Protein AF-G9KP99-F1 (afdb_monomer_lite)

Sequence (103 aa):
ALHEFPNDIFTNEDRRQGAVVLHVLCAMYMFYALAIVCDDFFVPSLEKICERLHLSEDVAGATFMAAGSSAPELFTSVIGVFITKGDVGVGTIVGSAVFNILC

Secondary structure (DSSP, 8-state):
-TTSSPPPSS-HHHIIIIIHHHHHHHHHHHHHHHHHHIIIIIHHHHHHHHHHHT--HHHHHHHHHHHHHHHHHHHHHHHHHHT--SHHHHHHHHHHHHHHHH-

Foldseek 3Di:
DVPQDDPDPDDPVVVVVCVVVVVVVVVVVVVVVVVCCCVVPVVVVQVVVCVVVVHDPVVSCVVVVVVVVCVVLVVLLVCLVPRRPDPVSVVSNVVVVVVVVVD

Structure (mmCIF, N/CA/C/O backbone):
data_AF-G9KP99-F1
#
_entry.id   AF-G9KP99-F1
#
loop_
_atom_site.group_PDB
_atom_site.id
_atom_site.type_symbol
_atom_site.label_atom_id
_atom_site.label_alt_id
_atom_site.label_comp_id
_atom_site.label_asym_id
_atom_site.label_entity_id
_atom_site.label_seq_id
_atom_site.pdbx_PDB_ins_code
_atom_site.Cartn_x
_atom_site.Cartn_y
_atom_site.Cartn_z
_atom_site.occupancy
_atom_site.B_iso_or_equiv
_atom_site.auth_seq_id
_atom_site.auth_comp_id
_atom_site.auth_asym_id
_atom_site.auth_atom_id
_atom_site.pdbx_PDB_model_num
ATOM 1 N N . ALA A 1 1 ? 26.549 2.347 -7.648 1.00 44.62 1 ALA A N 1
ATOM 2 C CA . ALA A 1 1 ? 25.130 2.593 -7.969 1.00 44.62 1 ALA A CA 1
ATOM 3 C C . ALA A 1 1 ? 24.453 1.384 -8.630 1.00 44.62 1 ALA A C 1
ATOM 5 O O . ALA A 1 1 ? 23.481 0.905 -8.078 1.00 44.62 1 ALA A O 1
ATOM 6 N N . LEU A 1 2 ? 24.949 0.840 -9.755 1.00 43.94 2 LEU A N 1
ATOM 7 C CA . LEU A 1 2 ? 24.324 -0.313 -10.451 1.00 43.94 2 LEU A CA 1
ATOM 8 C C . LEU A 1 2 ? 24.714 -1.715 -9.925 1.00 43.94 2 LEU A C 1
ATOM 10 O O . LEU A 1 2 ? 24.283 -2.711 -10.488 1.00 43.94 2 LEU A O 1
ATOM 14 N N . HIS A 1 3 ? 25.529 -1.811 -8.871 1.00 45.66 3 HIS A N 1
ATOM 15 C CA . HIS A 1 3 ? 26.075 -3.085 -8.364 1.00 45.66 3 HIS A CA 1
ATOM 16 C C . HIS A 1 3 ? 25.506 -3.485 -6.984 1.00 45.66 3 HIS A C 1
ATOM 18 O O . HIS A 1 3 ? 26.055 -4.351 -6.309 1.00 45.66 3 HIS A O 1
ATOM 24 N N . GLU A 1 4 ? 24.436 -2.816 -6.542 1.00 51.78 4 GLU A N 1
ATOM 25 C CA . GLU A 1 4 ? 23.788 -3.027 -5.232 1.00 51.78 4 GLU A CA 1
ATOM 26 C C . GLU A 1 4 ? 22.400 -3.654 -5.315 1.00 51.78 4 GLU A C 1
ATOM 28 O O . GLU A 1 4 ? 21.828 -4.014 -4.288 1.00 51.78 4 GLU A O 1
ATOM 33 N N . PHE A 1 5 ? 21.876 -3.826 -6.525 1.00 50.91 5 PHE A N 1
ATOM 34 C CA . PHE A 1 5 ? 20.674 -4.610 -6.748 1.00 50.91 5 PHE A CA 1
ATOM 35 C C . PHE A 1 5 ? 21.077 -6.057 -7.066 1.00 50.91 5 PHE A C 1
ATOM 37 O O . PHE A 1 5 ? 22.104 -6.269 -7.720 1.00 50.91 5 PHE A O 1
ATOM 44 N N . PRO A 1 6 ? 20.325 -7.065 -6.588 1.00 49.94 6 PRO A N 1
ATOM 45 C CA . PRO A 1 6 ? 20.546 -8.450 -6.997 1.00 49.94 6 PRO A CA 1
ATOM 46 C C . PRO A 1 6 ? 20.524 -8.538 -8.528 1.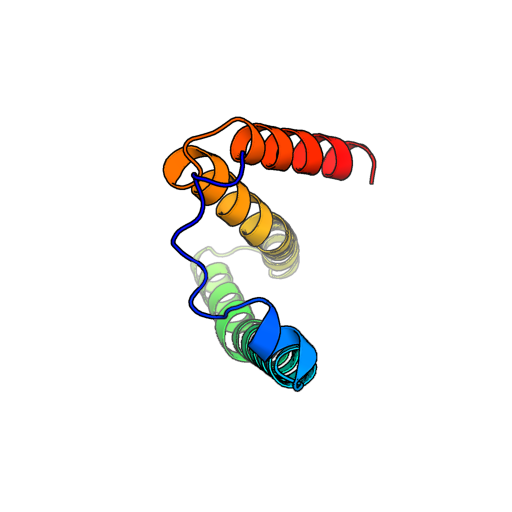00 49.94 6 PRO A C 1
ATOM 48 O O . PRO A 1 6 ? 19.774 -7.800 -9.165 1.00 49.94 6 PRO A O 1
ATOM 51 N N . ASN A 1 7 ? 21.362 -9.405 -9.110 1.00 51.62 7 ASN A N 1
ATOM 52 C CA . ASN A 1 7 ? 21.455 -9.569 -10.563 1.00 51.62 7 ASN A CA 1
ATOM 53 C C . ASN A 1 7 ? 20.052 -9.698 -11.172 1.00 51.62 7 ASN A C 1
ATOM 55 O O . ASN A 1 7 ? 19.301 -10.605 -10.807 1.00 51.62 7 ASN A O 1
ATOM 59 N N . ASP A 1 8 ? 19.718 -8.772 -12.071 1.00 55.59 8 ASP A N 1
ATOM 60 C CA . ASP A 1 8 ? 18.456 -8.772 -12.802 1.00 55.59 8 ASP A CA 1
ATOM 61 C C . ASP A 1 8 ? 18.322 -10.122 -13.522 1.00 55.59 8 ASP A C 1
ATOM 63 O O . ASP A 1 8 ? 19.203 -10.521 -14.286 1.00 55.59 8 ASP A O 1
ATOM 67 N N . ILE A 1 9 ? 17.235 -10.852 -13.259 1.00 57.62 9 ILE A N 1
ATOM 68 C CA . ILE A 1 9 ? 17.002 -12.176 -13.865 1.00 57.62 9 ILE A CA 1
ATOM 69 C C . ILE A 1 9 ? 16.763 -12.044 -15.386 1.00 57.62 9 ILE A C 1
ATOM 71 O O . ILE A 1 9 ? 16.898 -13.019 -16.121 1.00 57.62 9 ILE A O 1
ATOM 75 N N . PHE A 1 10 ? 16.466 -10.834 -15.876 1.00 54.91 10 PHE A N 1
ATOM 76 C CA . PHE A 1 10 ? 16.166 -10.546 -17.277 1.00 54.91 10 PHE A CA 1
ATOM 77 C C . PHE A 1 10 ? 17.235 -9.671 -17.943 1.00 54.91 10 PHE A C 1
ATOM 79 O O . PHE A 1 10 ? 17.538 -8.566 -17.492 1.00 54.91 10 PHE A O 1
ATOM 86 N N . THR A 1 11 ? 17.760 -10.138 -19.077 1.00 64.56 11 THR A N 1
ATOM 87 C CA . THR A 1 11 ? 18.754 -9.408 -19.880 1.00 64.56 11 THR A CA 1
ATOM 88 C C . THR A 1 11 ? 18.069 -8.305 -20.708 1.00 64.56 11 THR A C 1
ATOM 90 O O . THR A 1 11 ? 16.890 -8.401 -21.049 1.00 64.56 11 THR A O 1
ATOM 93 N N . ASN A 1 12 ? 18.789 -7.235 -21.078 1.00 62.22 12 ASN A N 1
ATOM 94 C CA . ASN A 1 12 ? 18.253 -6.140 -21.912 1.00 62.22 12 ASN A CA 1
ATOM 95 C C . ASN A 1 12 ? 17.675 -6.610 -23.270 1.00 62.22 12 ASN A C 1
ATOM 97 O O . ASN A 1 12 ? 16.814 -5.933 -23.838 1.00 62.22 12 ASN A O 1
ATOM 101 N N . GLU A 1 13 ? 18.103 -7.770 -23.780 1.00 61.28 13 GLU A N 1
ATOM 102 C CA . GLU A 1 13 ? 17.529 -8.404 -24.975 1.00 61.28 13 GLU A CA 1
ATOM 103 C C . GLU A 1 13 ? 16.101 -8.936 -24.755 1.00 61.28 13 GLU A C 1
ATOM 105 O O . GLU A 1 13 ? 15.251 -8.728 -25.623 1.00 61.28 13 GLU A O 1
ATOM 110 N N . ASP A 1 14 ? 15.780 -9.487 -23.578 1.00 59.38 14 ASP A N 1
ATOM 111 C CA . ASP A 1 14 ? 14.438 -10.007 -23.257 1.00 59.38 14 ASP A CA 1
ATOM 112 C C . ASP A 1 14 ? 13.409 -8.877 -23.093 1.00 59.38 14 ASP A C 1
ATOM 114 O O . ASP A 1 14 ? 12.254 -8.982 -23.519 1.00 59.38 14 ASP A O 1
ATOM 118 N N . ARG A 1 15 ? 13.840 -7.730 -22.544 1.00 59.72 15 ARG A N 1
ATOM 119 C CA . ARG A 1 15 ? 13.012 -6.510 -22.448 1.00 59.72 15 ARG A CA 1
ATOM 120 C C . ARG A 1 15 ? 12.628 -5.978 -23.835 1.00 59.72 15 ARG A C 1
ATOM 122 O O . ARG A 1 15 ? 11.505 -5.506 -24.001 1.00 59.72 15 ARG A O 1
ATOM 129 N N . ARG A 1 16 ? 13.504 -6.111 -24.844 1.00 60.66 16 ARG A N 1
ATOM 130 C CA . ARG A 1 16 ? 13.226 -5.730 -26.247 1.00 60.66 16 ARG A CA 1
ATOM 131 C C . ARG A 1 16 ? 12.299 -6.703 -26.985 1.00 60.66 16 ARG A C 1
ATOM 133 O O . ARG A 1 16 ? 11.664 -6.277 -27.944 1.00 60.66 16 ARG A O 1
ATOM 140 N N . GLN A 1 17 ? 12.189 -7.959 -26.549 1.00 64.88 17 GLN A N 1
ATOM 141 C CA . GLN A 1 17 ? 11.335 -8.982 -27.176 1.00 64.88 17 GLN A CA 1
ATOM 142 C C . GLN A 1 17 ? 9.909 -9.070 -26.597 1.00 64.88 17 GLN A C 1
ATOM 144 O O . GLN A 1 17 ? 9.130 -9.921 -27.016 1.00 64.88 17 GLN A O 1
ATOM 149 N N . GLY A 1 18 ? 9.532 -8.177 -25.674 1.00 66.00 18 GLY A N 1
ATOM 150 C CA . GLY A 1 18 ? 8.163 -8.095 -25.144 1.00 66.00 18 GLY A CA 1
ATOM 151 C C . GLY A 1 18 ? 8.022 -8.393 -23.651 1.00 66.00 18 GLY A C 1
ATOM 152 O O . GLY A 1 18 ? 6.916 -8.275 -23.123 1.00 66.00 18 GLY A O 1
ATOM 153 N N . ALA A 1 19 ? 9.114 -8.678 -22.927 1.00 70.44 19 ALA A N 1
ATOM 154 C CA . ALA A 1 19 ? 9.064 -8.884 -21.473 1.00 70.44 19 ALA A CA 1
ATOM 155 C C . ALA A 1 19 ? 8.560 -7.649 -20.695 1.00 70.44 19 ALA A C 1
ATOM 157 O O . ALA A 1 19 ? 8.065 -7.786 -19.577 1.00 70.44 19 ALA A O 1
ATOM 158 N N . VAL A 1 20 ? 8.604 -6.453 -21.302 1.00 77.19 20 VAL A N 1
ATOM 159 C CA . VAL A 1 20 ? 7.983 -5.237 -20.747 1.00 77.19 20 VAL A CA 1
ATOM 160 C C . VAL A 1 20 ? 6.470 -5.409 -20.584 1.00 77.19 20 VAL A C 1
ATOM 162 O O . VAL A 1 20 ? 5.930 -5.034 -19.548 1.00 77.19 20 VAL A O 1
ATOM 165 N N . VAL A 1 21 ? 5.785 -6.025 -21.553 1.00 80.81 21 VAL A N 1
ATOM 166 C CA . VAL A 1 21 ? 4.333 -6.268 -21.470 1.00 80.81 21 VAL A CA 1
ATOM 167 C C . VAL A 1 21 ? 4.023 -7.251 -20.342 1.00 80.81 21 VAL A C 1
ATOM 169 O O . VAL A 1 21 ? 3.109 -7.013 -19.558 1.00 80.81 21 VAL A O 1
ATOM 172 N N . LEU A 1 22 ? 4.826 -8.309 -20.202 1.00 81.38 22 LEU A N 1
ATOM 173 C CA . LEU A 1 22 ? 4.698 -9.262 -19.099 1.00 81.38 22 LEU A CA 1
ATOM 174 C C . LEU A 1 22 ? 4.894 -8.583 -17.734 1.00 81.38 22 LEU A C 1
ATO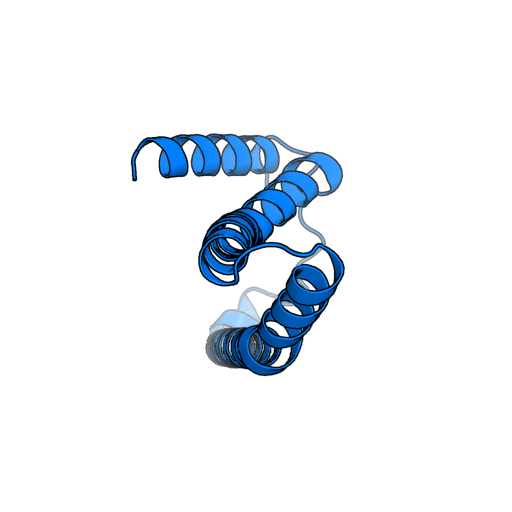M 176 O O . LEU A 1 22 ? 4.118 -8.830 -16.819 1.00 81.38 22 LEU A O 1
ATOM 180 N N . HIS A 1 23 ? 5.884 -7.695 -17.601 1.00 79.25 23 HIS A N 1
ATOM 181 C CA . HIS A 1 23 ? 6.099 -6.934 -16.366 1.00 79.25 23 HIS A CA 1
ATOM 182 C C . HIS A 1 23 ? 4.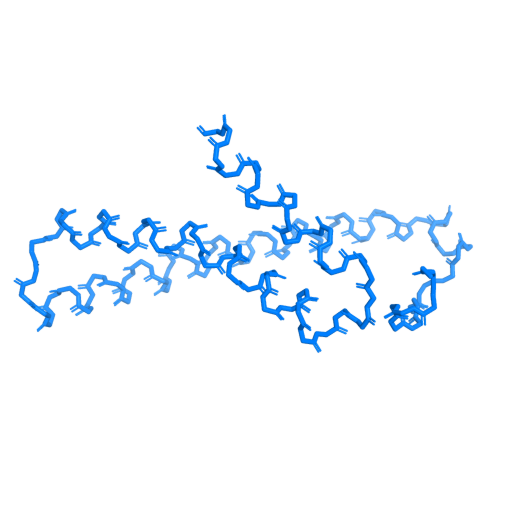914 -6.027 -16.028 1.00 79.25 23 HIS A C 1
ATOM 184 O O . HIS A 1 23 ? 4.494 -5.991 -14.875 1.00 79.25 23 HIS A O 1
ATOM 190 N N . VAL A 1 24 ? 4.348 -5.333 -17.020 1.00 85.12 24 VAL A N 1
ATOM 191 C CA . VAL A 1 24 ? 3.161 -4.489 -16.819 1.00 85.12 24 VAL A CA 1
ATOM 192 C C . VAL A 1 24 ? 1.965 -5.333 -16.376 1.00 85.12 24 VAL A C 1
ATOM 194 O O . VAL A 1 24 ? 1.281 -4.964 -15.426 1.00 85.12 24 VAL A O 1
ATOM 197 N N . LEU A 1 25 ? 1.736 -6.491 -17.002 1.00 88.12 25 LEU A N 1
ATOM 198 C CA . LEU A 1 25 ? 0.654 -7.400 -16.613 1.00 88.12 25 LEU A CA 1
ATOM 199 C C . LEU A 1 25 ? 0.850 -7.967 -15.202 1.00 88.12 25 LEU A C 1
ATOM 201 O O . LEU A 1 25 ? -0.093 -7.958 -14.414 1.00 88.12 25 LEU A O 1
ATOM 205 N N . CYS A 1 26 ? 2.065 -8.398 -14.854 1.00 86.56 26 CYS A N 1
ATOM 206 C CA . CYS A 1 26 ? 2.391 -8.846 -13.501 1.00 86.56 26 CYS A CA 1
ATOM 207 C C . CYS A 1 26 ? 2.186 -7.729 -12.471 1.00 86.56 26 CYS A C 1
ATOM 209 O O . CYS A 1 26 ? 1.604 -7.975 -11.419 1.00 86.56 26 CYS A O 1
ATOM 211 N N . ALA A 1 27 ? 2.614 -6.500 -12.771 1.00 84.06 27 ALA A N 1
ATOM 212 C CA . ALA A 1 27 ? 2.419 -5.356 -11.885 1.00 84.06 27 ALA A CA 1
ATOM 213 C C . ALA A 1 27 ? 0.929 -5.044 -11.675 1.00 84.06 27 ALA A C 1
ATOM 215 O O . ALA A 1 27 ? 0.500 -4.868 -10.536 1.00 84.06 27 ALA A O 1
ATOM 216 N N . MET A 1 28 ? 0.122 -5.048 -12.743 1.00 88.75 28 MET A N 1
ATOM 217 C CA . MET A 1 28 ? -1.328 -4.859 -12.632 1.00 88.75 28 MET A CA 1
ATOM 218 C C . MET A 1 28 ? -1.997 -5.979 -11.829 1.00 88.75 28 MET A C 1
ATOM 220 O O . MET A 1 28 ? -2.847 -5.696 -10.989 1.00 88.75 28 MET A O 1
ATOM 224 N N . TYR A 1 29 ? -1.594 -7.236 -12.039 1.00 90.25 29 TYR A N 1
ATOM 225 C CA . TYR A 1 29 ? -2.102 -8.371 -11.266 1.00 90.25 29 TYR A CA 1
ATOM 226 C C . TYR A 1 29 ? -1.764 -8.243 -9.776 1.00 90.25 29 TYR A C 1
ATOM 228 O O . TYR A 1 29 ? -2.637 -8.418 -8.931 1.00 90.25 29 TYR A O 1
ATOM 236 N N . MET A 1 30 ? -0.518 -7.889 -9.448 1.00 87.62 30 MET A N 1
ATOM 237 C CA . MET A 1 30 ? -0.086 -7.684 -8.063 1.00 87.62 30 MET A CA 1
ATOM 238 C C . MET A 1 30 ? -0.841 -6.533 -7.393 1.00 87.62 30 MET A C 1
ATOM 240 O O . MET A 1 30 ? -1.246 -6.663 -6.241 1.00 87.62 30 MET A O 1
ATOM 244 N N . PHE A 1 31 ? -1.070 -5.430 -8.112 1.00 86.62 31 PHE A N 1
ATOM 245 C CA . PHE A 1 31 ? -1.855 -4.304 -7.608 1.00 86.62 31 PHE A CA 1
ATOM 246 C C . PHE A 1 31 ? -3.308 -4.706 -7.332 1.00 86.62 31 PHE A C 1
ATOM 248 O O . PHE A 1 31 ? -3.845 -4.413 -6.268 1.00 86.62 31 PHE A O 1
ATOM 255 N N . TYR A 1 32 ? -3.922 -5.438 -8.263 1.00 88.38 32 TYR A N 1
ATOM 256 C CA . TYR A 1 32 ? -5.280 -5.948 -8.102 1.00 88.38 32 TYR A CA 1
ATOM 257 C C . TYR A 1 32 ? -5.399 -6.927 -6.924 1.00 88.38 32 TYR A C 1
ATOM 259 O O . TYR A 1 32 ? -6.325 -6.823 -6.124 1.00 88.38 32 TYR A O 1
ATOM 267 N N . ALA A 1 33 ? -4.434 -7.836 -6.768 1.00 88.50 33 ALA A N 1
ATOM 268 C CA . ALA A 1 33 ? -4.395 -8.764 -5.643 1.00 88.50 33 ALA A CA 1
ATOM 269 C C . ALA A 1 33 ? -4.257 -8.035 -4.297 1.00 88.50 33 ALA A C 1
ATOM 271 O O . ALA A 1 33 ? -4.951 -8.377 -3.344 1.00 88.50 33 ALA A O 1
ATOM 272 N N . LEU A 1 34 ? -3.399 -7.011 -4.220 1.00 84.88 34 LEU A N 1
ATOM 273 C CA . LEU A 1 34 ? -3.261 -6.177 -3.024 1.00 84.88 34 LEU A CA 1
ATOM 274 C C . LEU A 1 34 ? -4.558 -5.447 -2.676 1.00 84.88 34 LEU A C 1
ATOM 276 O O . LEU A 1 34 ? -4.919 -5.416 -1.505 1.00 84.88 34 LEU A O 1
ATOM 280 N N . ALA A 1 35 ? -5.267 -4.907 -3.672 1.00 85.31 35 ALA A N 1
ATOM 281 C CA . ALA A 1 35 ? -6.552 -4.248 -3.451 1.00 85.31 35 ALA A CA 1
ATOM 282 C C . ALA A 1 35 ? -7.574 -5.204 -2.813 1.00 85.31 35 ALA A C 1
ATOM 284 O O . ALA A 1 35 ? -8.151 -4.874 -1.783 1.00 85.31 35 ALA A O 1
ATOM 285 N N . ILE A 1 36 ? -7.705 -6.425 -3.348 1.00 89.56 36 ILE A N 1
ATOM 286 C CA . ILE A 1 36 ? -8.592 -7.452 -2.777 1.00 89.56 36 ILE A CA 1
ATOM 287 C C . ILE A 1 36 ? -8.189 -7.791 -1.340 1.00 89.56 36 ILE A C 1
ATOM 289 O O . ILE A 1 36 ? -9.037 -7.881 -0.460 1.00 89.56 36 ILE A O 1
ATOM 293 N N . VAL A 1 37 ? -6.894 -7.974 -1.073 1.00 87.62 37 VAL A N 1
ATOM 294 C CA . VAL A 1 37 ? -6.425 -8.303 0.281 1.00 87.62 37 VAL A CA 1
ATOM 295 C C . VAL A 1 37 ? -6.710 -7.164 1.264 1.00 87.62 37 VAL A C 1
ATOM 297 O O . VAL A 1 37 ? -7.087 -7.419 2.409 1.00 87.62 37 VAL A O 1
ATOM 300 N N . CYS A 1 38 ? -6.558 -5.914 0.832 1.00 82.31 38 CYS A N 1
ATOM 301 C CA . CYS A 1 38 ? -6.901 -4.760 1.652 1.00 82.31 38 CYS A CA 1
ATOM 302 C C . CYS A 1 38 ? -8.402 -4.724 1.973 1.00 82.31 38 CYS A C 1
ATOM 304 O O . CYS A 1 38 ? -8.771 -4.631 3.144 1.00 82.31 38 CYS A O 1
ATOM 306 N N . ASP A 1 39 ? -9.258 -4.859 0.965 1.00 82.19 39 ASP A N 1
ATOM 307 C CA . ASP A 1 39 ? -10.704 -4.726 1.150 1.00 82.19 39 ASP A CA 1
ATOM 308 C C . ASP A 1 39 ? -11.301 -5.917 1.920 1.00 82.19 39 ASP A C 1
ATOM 310 O O . ASP A 1 39 ? -12.046 -5.720 2.879 1.00 82.19 39 ASP A O 1
ATOM 314 N N . ASP A 1 40 ? -10.926 -7.152 1.570 1.00 85.75 40 ASP A N 1
ATOM 315 C CA . ASP A 1 40 ? -11.557 -8.360 2.120 1.00 85.75 40 ASP A CA 1
ATOM 316 C C . ASP A 1 40 ? -10.932 -8.838 3.440 1.00 85.75 40 ASP A C 1
ATOM 318 O O . ASP A 1 40 ? -11.592 -9.526 4.220 1.00 85.75 40 ASP A O 1
ATOM 322 N N . PHE A 1 41 ? -9.659 -8.521 3.709 1.00 84.75 41 PHE A N 1
ATOM 323 C CA . PHE A 1 41 ? -8.960 -9.025 4.900 1.00 84.75 41 PHE A CA 1
ATOM 324 C C . PHE A 1 41 ? -8.505 -7.919 5.843 1.00 84.75 41 PHE A C 1
ATOM 326 O O . PHE A 1 41 ? -8.672 -8.058 7.058 1.00 84.75 41 PHE A O 1
ATOM 333 N N . PHE A 1 42 ? -7.925 -6.836 5.325 1.00 80.38 42 PHE A N 1
ATOM 334 C CA . PHE A 1 42 ? -7.379 -5.779 6.174 1.00 80.38 42 PHE A CA 1
ATOM 335 C C . PHE A 1 42 ? -8.491 -4.977 6.862 1.00 80.38 42 PHE A C 1
ATOM 337 O O . PHE A 1 42 ? -8.472 -4.875 8.088 1.00 80.38 42 PHE A O 1
ATOM 344 N N . VAL A 1 43 ? -9.496 -4.495 6.121 1.00 80.69 43 VAL A N 1
ATOM 345 C CA . VAL A 1 43 ? -10.610 -3.707 6.690 1.00 80.69 43 VAL A CA 1
ATOM 346 C C . VAL A 1 43 ? -11.401 -4.484 7.760 1.00 80.69 43 VAL A C 1
ATOM 348 O O . VAL A 1 43 ? -11.512 -3.977 8.879 1.00 80.69 43 VAL A O 1
ATOM 351 N N . PRO A 1 44 ? -11.843 -5.740 7.537 1.00 84.06 44 PRO A N 1
ATOM 352 C CA . PRO A 1 44 ? -12.602 -6.480 8.554 1.00 84.06 44 PRO A CA 1
ATOM 353 C C . PRO A 1 44 ? -11.764 -6.841 9.787 1.00 84.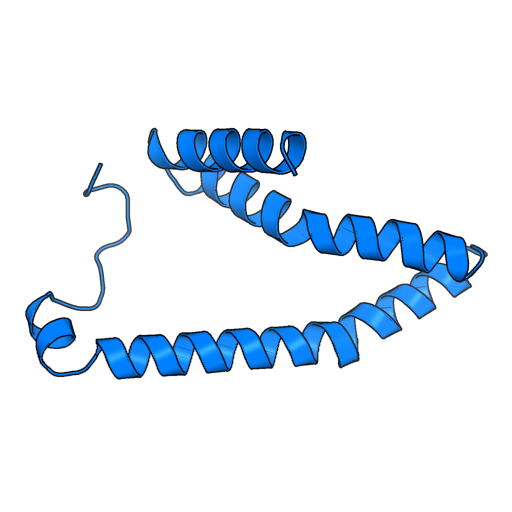06 44 PRO A C 1
ATOM 355 O O . PRO A 1 44 ? -12.264 -6.897 10.914 1.00 84.06 44 PRO A O 1
ATOM 358 N N . SER A 1 45 ? -10.460 -7.077 9.600 1.00 83.19 45 SER A N 1
ATOM 359 C CA . SER A 1 45 ? -9.541 -7.306 10.721 1.00 83.19 45 SER A CA 1
ATOM 360 C C . SER A 1 45 ? -9.426 -6.066 11.606 1.00 83.19 45 SER A C 1
ATOM 362 O O . SER A 1 45 ? -9.389 -6.186 12.833 1.00 83.19 45 SER A O 1
ATOM 364 N N . LEU A 1 46 ? -9.404 -4.878 10.997 1.00 75.56 46 LEU A N 1
ATOM 365 C CA . LEU A 1 46 ? -9.392 -3.613 11.721 1.00 75.56 46 LEU A CA 1
ATOM 366 C C . LEU A 1 46 ? -10.689 -3.396 12.494 1.00 75.56 46 LEU A C 1
ATOM 368 O O . LEU A 1 46 ? -10.619 -3.115 13.689 1.00 75.56 46 LEU A O 1
ATOM 372 N N . GLU A 1 47 ? -11.851 -3.601 11.872 1.00 77.75 47 GLU A N 1
ATOM 373 C CA . GLU A 1 47 ? -13.151 -3.524 12.557 1.00 77.75 47 GLU A CA 1
ATOM 374 C C . GLU A 1 47 ? -13.163 -4.414 13.805 1.00 77.75 47 GLU A C 1
ATOM 376 O O . GLU A 1 47 ? -13.506 -3.966 14.903 1.00 77.75 47 GLU A O 1
ATOM 381 N N . LYS A 1 48 ? -12.658 -5.651 13.682 1.00 83.88 48 LYS A N 1
ATOM 382 C CA . LYS A 1 48 ? -12.633 -6.584 14.809 1.00 83.88 48 LYS A CA 1
ATOM 383 C C . LYS A 1 48 ? -11.702 -6.154 15.937 1.00 83.88 48 LYS A C 1
ATOM 385 O O . LYS A 1 48 ? -12.021 -6.371 17.105 1.00 83.88 48 LYS A O 1
ATOM 390 N N . ILE A 1 49 ? -10.559 -5.552 15.620 1.00 81.69 49 ILE A N 1
ATOM 391 C CA . ILE A 1 49 ? -9.644 -4.981 16.619 1.00 81.69 49 ILE A CA 1
ATOM 392 C C . ILE A 1 49 ? -10.320 -3.809 17.339 1.00 81.69 49 ILE A C 1
ATOM 394 O O . ILE A 1 49 ? -10.235 -3.699 18.562 1.00 81.69 49 ILE A O 1
ATOM 398 N N . CYS A 1 50 ? -11.041 -2.969 16.606 1.00 77.12 50 CYS A N 1
ATOM 399 C CA . CYS A 1 50 ? -11.680 -1.777 17.150 1.00 77.12 50 CYS A CA 1
ATOM 400 C C . CYS A 1 50 ? -12.838 -2.116 18.093 1.00 77.12 50 CYS A C 1
ATOM 402 O O . CYS A 1 50 ? -12.906 -1.553 19.188 1.00 77.12 50 CYS A O 1
ATOM 404 N N . GLU A 1 51 ? -13.644 -3.127 17.749 1.00 80.94 51 GLU A N 1
ATOM 405 C CA . GLU A 1 51 ? -14.636 -3.713 18.659 1.00 80.94 51 GLU A CA 1
ATOM 406 C C . GLU A 1 51 ? -13.995 -4.199 19.970 1.00 80.94 51 GLU A C 1
ATOM 408 O O . GLU A 1 51 ? -14.541 -3.997 21.054 1.00 80.94 51 GLU A O 1
ATOM 413 N N . ARG A 1 52 ? -12.818 -4.839 19.900 1.00 82.56 52 ARG A N 1
ATOM 414 C CA . ARG A 1 52 ? -12.115 -5.358 21.087 1.00 82.56 52 ARG A CA 1
ATOM 415 C C . ARG A 1 52 ? -11.534 -4.258 21.971 1.00 82.56 52 ARG A C 1
ATOM 417 O O . ARG A 1 52 ? -11.472 -4.446 23.185 1.00 82.56 52 ARG A O 1
ATOM 424 N N . LEU A 1 53 ? -11.098 -3.146 21.382 1.00 81.25 53 LEU A N 1
ATOM 425 C CA . LEU A 1 53 ? -10.550 -2.003 22.115 1.00 81.25 53 LEU A CA 1
ATOM 426 C C . LEU A 1 53 ? -11.622 -1.025 22.631 1.00 81.25 53 LEU A C 1
ATOM 428 O O . LEU A 1 53 ? -11.259 -0.066 23.308 1.00 81.25 53 LEU A O 1
ATOM 432 N N . HIS A 1 54 ? -12.914 -1.264 22.367 1.00 79.19 54 HIS A N 1
ATOM 433 C CA . HIS A 1 54 ? -14.012 -0.334 22.683 1.00 79.19 54 HIS A CA 1
ATOM 434 C C . HIS A 1 54 ? -13.780 1.084 22.128 1.00 79.19 54 HIS A C 1
ATOM 436 O O . HIS A 1 54 ? -14.119 2.081 22.769 1.00 79.19 54 HIS A O 1
ATOM 442 N N . LEU A 1 55 ? -13.173 1.186 20.944 1.00 76.38 55 LEU A N 1
ATOM 443 C CA . LEU A 1 55 ? -13.025 2.459 20.243 1.00 76.38 55 LEU A CA 1
ATOM 444 C C . LEU A 1 55 ? -14.273 2.726 19.401 1.00 76.38 55 LEU A C 1
ATOM 446 O O . LEU A 1 55 ? -14.849 1.804 18.832 1.00 76.38 55 LEU A O 1
ATOM 450 N N . SER A 1 56 ? -14.674 3.995 19.309 1.00 75.25 56 SER A N 1
ATOM 451 C CA . SER A 1 56 ? -15.716 4.408 18.362 1.00 75.25 56 SER A CA 1
ATOM 452 C C . SER A 1 5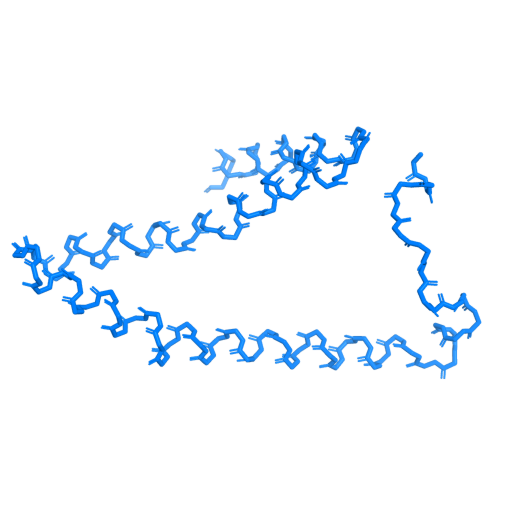6 ? -15.255 4.081 16.942 1.00 75.25 56 SER A C 1
ATOM 454 O O . SER A 1 56 ? -14.118 4.416 16.597 1.00 75.25 56 SER A O 1
ATOM 456 N N . GLU A 1 57 ? -16.120 3.464 16.133 1.00 70.62 57 GLU A N 1
ATOM 457 C CA . GLU A 1 57 ? -15.819 3.036 14.755 1.00 70.62 57 GLU A CA 1
ATOM 458 C C . GLU A 1 57 ? -15.218 4.173 13.911 1.00 70.62 57 GLU A C 1
ATOM 460 O O . GLU A 1 57 ? -14.261 3.953 13.173 1.00 70.62 57 GLU A O 1
ATOM 465 N N . ASP A 1 58 ? -15.670 5.413 14.121 1.00 74.94 58 ASP A N 1
ATOM 466 C CA . ASP A 1 58 ? -15.138 6.600 13.439 1.00 74.94 58 ASP A CA 1
ATOM 467 C C . ASP A 1 58 ? -13.660 6.891 13.769 1.00 74.94 58 ASP A C 1
ATOM 469 O O . ASP A 1 58 ? -12.860 7.221 12.893 1.00 74.94 58 ASP A O 1
ATOM 473 N N . VAL A 1 59 ? -13.268 6.766 15.042 1.00 76.25 59 VAL A N 1
ATOM 474 C CA . VAL A 1 59 ? -11.896 7.066 15.506 1.00 76.25 59 VAL A CA 1
ATOM 475 C C . VAL A 1 59 ? -10.940 5.945 15.106 1.00 76.25 59 VAL A C 1
ATOM 477 O O . VAL A 1 59 ? -9.794 6.184 14.717 1.00 76.25 59 VAL A O 1
ATOM 480 N N . ALA A 1 60 ? -11.442 4.719 15.187 1.00 71.94 60 ALA A N 1
ATOM 481 C CA . ALA A 1 60 ? -10.816 3.508 14.701 1.00 71.94 60 ALA A CA 1
ATOM 482 C C . ALA A 1 60 ? -10.510 3.588 13.200 1.00 71.94 60 ALA A C 1
ATOM 484 O O . ALA A 1 60 ? -9.346 3.516 12.802 1.00 71.94 60 ALA A O 1
ATOM 485 N N . GLY A 1 61 ? -11.540 3.820 12.384 1.00 71.50 61 GLY A N 1
ATOM 486 C CA . GLY A 1 61 ? -11.415 3.974 10.939 1.00 71.50 61 GLY A CA 1
ATOM 487 C C . GLY A 1 61 ? -10.409 5.062 10.581 1.00 71.50 61 GLY A C 1
ATOM 488 O O . GLY A 1 61 ? -9.473 4.803 9.833 1.00 71.50 61 GLY A O 1
ATOM 489 N N . ALA A 1 62 ? -10.504 6.240 11.205 1.00 78.50 62 ALA A N 1
ATOM 490 C CA . ALA A 1 62 ? -9.575 7.338 10.944 1.00 78.50 62 ALA A CA 1
ATOM 491 C C . ALA A 1 62 ? -8.112 6.993 11.287 1.00 78.50 62 ALA A C 1
ATOM 493 O O . ALA A 1 62 ? -7.212 7.246 10.486 1.00 78.50 62 ALA A O 1
ATOM 494 N N . THR A 1 63 ? -7.860 6.387 12.451 1.00 78.94 63 THR A N 1
ATOM 495 C CA . THR A 1 63 ? -6.494 6.076 12.908 1.00 78.94 63 THR A CA 1
ATOM 496 C C . THR A 1 63 ? -5.858 4.983 12.057 1.00 78.94 63 THR A C 1
ATOM 498 O O . THR A 1 63 ? -4.695 5.087 11.670 1.00 78.94 63 THR A O 1
ATOM 501 N N . PHE A 1 64 ? -6.614 3.932 11.744 1.00 72.44 64 PHE A N 1
ATOM 502 C CA . PHE A 1 64 ? -6.083 2.796 11.004 1.00 72.44 64 PHE A CA 1
ATOM 503 C C . PHE A 1 64 ? -6.055 3.021 9.492 1.00 72.44 64 PHE A C 1
ATOM 505 O O . PHE A 1 64 ? -5.147 2.504 8.850 1.00 72.44 64 PHE A O 1
ATOM 512 N N . MET A 1 65 ? -6.949 3.837 8.920 1.00 75.62 65 MET A N 1
ATOM 513 C CA . MET A 1 65 ? -6.794 4.315 7.539 1.00 75.62 65 MET A CA 1
ATOM 514 C C . MET A 1 65 ? -5.550 5.196 7.404 1.00 75.62 65 MET A C 1
ATOM 516 O O . MET A 1 65 ? -4.776 5.012 6.465 1.00 75.62 65 MET A O 1
ATOM 520 N N . ALA A 1 66 ? -5.303 6.091 8.370 1.00 78.12 66 ALA A N 1
ATOM 521 C CA . ALA A 1 66 ? -4.073 6.881 8.406 1.00 78.12 66 ALA A CA 1
ATOM 522 C C . ALA A 1 66 ? -2.831 5.978 8.530 1.00 78.12 66 ALA A C 1
ATOM 524 O O . ALA A 1 66 ? -1.893 6.102 7.745 1.00 78.12 66 ALA A O 1
ATOM 525 N N . ALA A 1 67 ? -2.847 5.005 9.448 1.00 77.69 67 ALA A N 1
ATOM 526 C CA . ALA A 1 67 ? -1.754 4.045 9.604 1.00 77.69 67 ALA A CA 1
ATOM 527 C C . ALA A 1 67 ? -1.558 3.156 8.361 1.00 77.69 67 ALA A C 1
ATOM 529 O O . ALA A 1 67 ? -0.423 2.874 7.982 1.00 77.69 67 ALA A O 1
ATOM 530 N N . GLY A 1 68 ? -2.646 2.735 7.712 1.00 75.50 68 GLY A N 1
ATOM 531 C CA . GLY A 1 68 ? -2.634 1.941 6.486 1.00 75.50 68 GLY A CA 1
ATOM 532 C C . GLY A 1 68 ? -2.035 2.703 5.308 1.00 75.50 68 GLY A C 1
ATOM 533 O O . GLY A 1 68 ? -1.256 2.128 4.554 1.00 75.50 68 GLY A O 1
ATOM 534 N N . SER A 1 69 ? -2.304 4.008 5.201 1.00 75.81 69 SER A N 1
ATOM 535 C CA . SER A 1 69 ? -1.666 4.871 4.200 1.00 75.81 69 SER A CA 1
ATOM 536 C C . SER A 1 69 ? -0.156 5.008 4.423 1.00 75.81 69 SER A C 1
ATOM 538 O O . SER A 1 69 ? 0.600 5.047 3.457 1.00 75.81 69 SER A O 1
ATOM 540 N N . SER A 1 70 ? 0.306 5.040 5.678 1.00 76.31 70 SER A N 1
ATOM 541 C CA . SER A 1 70 ? 1.737 5.140 6.011 1.00 76.31 70 SER A CA 1
ATOM 542 C C . SER A 1 70 ? 2.473 3.794 6.034 1.00 76.31 70 SER A C 1
ATOM 544 O O . SER A 1 70 ? 3.703 3.764 6.059 1.00 76.31 70 SER A O 1
ATOM 546 N N . ALA A 1 71 ? 1.766 2.660 6.031 1.00 73.50 71 ALA A N 1
ATOM 547 C CA . ALA A 1 71 ? 2.387 1.337 6.096 1.00 73.50 71 ALA A CA 1
ATOM 548 C C . ALA A 1 71 ? 3.278 1.006 4.876 1.00 73.50 71 ALA A C 1
ATOM 550 O O . ALA A 1 71 ? 4.388 0.511 5.093 1.00 73.50 71 ALA A O 1
ATOM 551 N N . PRO A 1 72 ? 2.887 1.303 3.618 1.00 67.81 72 PRO A N 1
ATOM 552 C CA . PRO A 1 72 ? 3.762 1.140 2.458 1.00 67.81 72 PRO A CA 1
ATOM 553 C C . PRO A 1 72 ? 5.034 1.982 2.567 1.00 67.81 72 PRO A C 1
ATOM 555 O O . PRO A 1 72 ? 6.115 1.484 2.272 1.00 67.81 72 PRO A O 1
ATOM 558 N N . GLU A 1 73 ? 4.920 3.225 3.038 1.00 68.06 73 GLU A N 1
ATOM 559 C CA . GLU A 1 73 ? 6.046 4.150 3.229 1.00 68.06 73 GLU A CA 1
ATOM 560 C C . GLU A 1 73 ? 6.999 3.666 4.324 1.00 68.06 73 GLU A C 1
ATOM 562 O O . GLU A 1 73 ? 8.221 3.715 4.181 1.00 68.06 73 GLU A O 1
ATOM 567 N N . LEU A 1 74 ? 6.446 3.137 5.416 1.00 72.69 74 LEU A N 1
ATOM 568 C CA . LEU A 1 74 ? 7.227 2.507 6.471 1.00 72.69 74 LEU A CA 1
ATOM 569 C C . LEU A 1 74 ? 7.981 1.286 5.929 1.00 72.69 74 LEU A C 1
ATOM 571 O O . LEU A 1 74 ? 9.171 1.133 6.199 1.00 72.69 74 LEU A O 1
ATOM 575 N N . PHE A 1 75 ? 7.323 0.439 5.133 1.00 71.44 75 PHE A N 1
ATOM 576 C CA . PHE A 1 75 ? 7.949 -0.738 4.531 1.00 71.44 75 PHE A CA 1
ATOM 577 C C . PHE A 1 75 ? 9.048 -0.370 3.534 1.00 71.44 75 PHE A C 1
ATOM 579 O O . PHE A 1 75 ? 10.142 -0.931 3.608 1.00 71.44 75 PHE A O 1
ATOM 586 N N . THR A 1 76 ? 8.801 0.577 2.627 1.00 69.12 76 THR A N 1
ATOM 587 C CA . THR A 1 76 ? 9.824 1.040 1.678 1.00 69.12 76 THR A CA 1
ATOM 588 C C . THR A 1 76 ? 10.993 1.691 2.406 1.00 69.12 76 THR A C 1
ATOM 590 O O . THR A 1 76 ? 12.138 1.463 2.022 1.00 69.12 76 THR A O 1
ATOM 593 N N . SER A 1 77 ? 10.735 2.412 3.500 1.00 68.25 77 SER A N 1
ATOM 594 C CA . SER A 1 77 ? 11.776 2.996 4.341 1.00 68.25 77 SER A CA 1
ATOM 595 C C . SER A 1 77 ? 12.629 1.934 5.038 1.00 68.25 77 SER A C 1
ATOM 597 O O . SER A 1 77 ? 13.854 1.951 4.930 1.00 68.25 77 SER A O 1
ATOM 599 N N . VAL A 1 78 ? 12.006 0.933 5.668 1.00 73.31 78 VAL A N 1
ATOM 600 C CA . VAL A 1 78 ? 12.712 -0.193 6.304 1.00 73.31 78 VAL A CA 1
ATOM 601 C C . VAL A 1 78 ? 13.544 -0.969 5.276 1.00 73.31 78 VAL A C 1
ATOM 603 O O . VAL A 1 78 ? 14.718 -1.248 5.511 1.00 73.31 78 VAL A O 1
ATOM 606 N N . ILE A 1 79 ? 12.988 -1.271 4.102 1.00 70.00 79 ILE A N 1
ATOM 607 C CA . ILE A 1 79 ? 13.719 -1.941 3.015 1.00 70.00 79 ILE A CA 1
ATOM 608 C C . ILE A 1 79 ? 14.874 -1.058 2.510 1.00 70.00 79 ILE A C 1
ATOM 610 O O . ILE A 1 79 ? 15.979 -1.552 2.276 1.00 70.00 79 ILE A O 1
ATOM 614 N N . GLY A 1 80 ? 14.656 0.252 2.391 1.00 67.25 80 GLY A N 1
ATOM 615 C CA . GLY A 1 80 ? 15.672 1.227 2.000 1.00 67.25 80 GLY A CA 1
ATOM 616 C C . GLY A 1 80 ? 16.840 1.311 2.985 1.00 67.25 80 GLY A C 1
ATOM 617 O O . GLY A 1 80 ? 17.979 1.412 2.545 1.00 67.25 80 GLY A O 1
ATOM 618 N N . VAL A 1 81 ? 16.579 1.210 4.294 1.00 69.25 81 VAL A N 1
ATOM 619 C CA . VAL A 1 81 ? 17.620 1.227 5.338 1.00 69.25 81 VAL A CA 1
ATOM 620 C C . VAL A 1 81 ? 18.361 -0.108 5.435 1.00 69.25 81 VAL A C 1
ATOM 622 O O . VAL A 1 81 ? 19.582 -0.124 5.571 1.00 69.25 81 VAL A O 1
ATOM 625 N N . PHE A 1 82 ? 17.643 -1.235 5.412 1.00 65.69 82 PHE A N 1
ATOM 626 C CA . PHE A 1 82 ? 18.221 -2.540 5.760 1.00 65.69 82 PHE A CA 1
ATOM 627 C C . PHE A 1 82 ? 18.679 -3.378 4.558 1.00 65.69 82 PHE A C 1
ATOM 629 O O . PHE A 1 82 ? 19.598 -4.185 4.704 1.00 65.69 82 PHE A O 1
ATOM 636 N N . ILE A 1 83 ? 18.052 -3.227 3.386 1.00 65.12 83 ILE A N 1
ATOM 637 C CA . ILE A 1 83 ? 18.323 -4.059 2.198 1.00 65.12 83 ILE A CA 1
ATOM 638 C C . ILE A 1 83 ? 19.150 -3.301 1.155 1.00 65.12 83 ILE A C 1
ATOM 640 O O . ILE A 1 83 ? 20.064 -3.882 0.567 1.00 65.12 83 ILE A O 1
ATOM 644 N N . THR A 1 84 ? 18.884 -2.009 0.941 1.00 62.81 84 THR A N 1
ATOM 645 C CA . THR A 1 84 ? 19.668 -1.198 -0.004 1.00 62.81 84 THR A CA 1
ATOM 646 C C . THR A 1 84 ? 20.955 -0.726 0.669 1.00 62.81 84 THR A C 1
ATOM 648 O O . THR A 1 84 ? 20.941 0.187 1.484 1.00 62.81 84 THR A O 1
ATOM 651 N N . LYS A 1 85 ? 22.093 -1.344 0.338 1.00 57.53 85 LYS A N 1
ATOM 652 C CA . LYS A 1 85 ? 23.400 -1.050 0.962 1.00 57.53 85 LYS A CA 1
ATOM 653 C C . LYS A 1 85 ? 24.086 0.248 0.496 1.00 57.53 85 LYS A C 1
ATOM 655 O O . LYS A 1 85 ? 25.263 0.430 0.805 1.00 57.53 85 LYS A O 1
ATOM 660 N N . GLY A 1 86 ? 23.359 1.162 -0.153 1.00 59.72 86 GLY A N 1
ATOM 661 C CA . GLY A 1 86 ? 23.933 2.351 -0.789 1.00 59.72 86 GLY A CA 1
ATOM 662 C C . GLY A 1 86 ? 23.042 3.586 -0.753 1.00 59.72 86 GLY A C 1
ATOM 663 O O . GLY A 1 86 ? 21.865 3.520 -0.395 1.00 59.72 86 GLY A O 1
ATOM 664 N N . ASP A 1 87 ? 23.608 4.718 -1.185 1.00 61.12 87 ASP A N 1
ATOM 665 C CA . ASP A 1 87 ? 23.014 6.070 -1.154 1.00 61.12 87 ASP A CA 1
ATOM 666 C C . ASP A 1 87 ? 21.606 6.172 -1.785 1.00 61.12 87 ASP A C 1
ATOM 668 O O . ASP A 1 87 ? 20.847 7.095 -1.490 1.00 61.12 87 ASP A O 1
ATOM 672 N N . VAL A 1 88 ? 21.219 5.204 -2.622 1.00 63.47 88 VAL A N 1
ATOM 673 C CA . VAL A 1 88 ? 19.890 5.105 -3.252 1.00 63.47 88 VAL A CA 1
ATOM 674 C C . VAL A 1 88 ? 18.778 4.844 -2.225 1.00 63.47 88 VAL A C 1
ATOM 676 O O . VAL A 1 88 ? 17.678 5.388 -2.357 1.00 63.47 88 VAL A O 1
ATOM 679 N N . GLY A 1 89 ? 19.055 4.053 -1.184 1.00 63.47 89 GLY A N 1
ATOM 680 C CA . GLY A 1 89 ? 18.087 3.739 -0.128 1.00 63.47 89 GLY A CA 1
ATOM 681 C C . GLY A 1 89 ? 17.757 4.978 0.698 1.00 63.47 89 GLY A C 1
ATOM 682 O O . GLY A 1 89 ? 16.593 5.351 0.835 1.00 63.47 89 GLY A O 1
ATOM 683 N N . VAL A 1 90 ? 18.799 5.688 1.141 1.00 66.06 90 VAL A N 1
ATOM 684 C CA . VAL A 1 90 ? 18.678 6.960 1.870 1.00 66.06 90 VAL A CA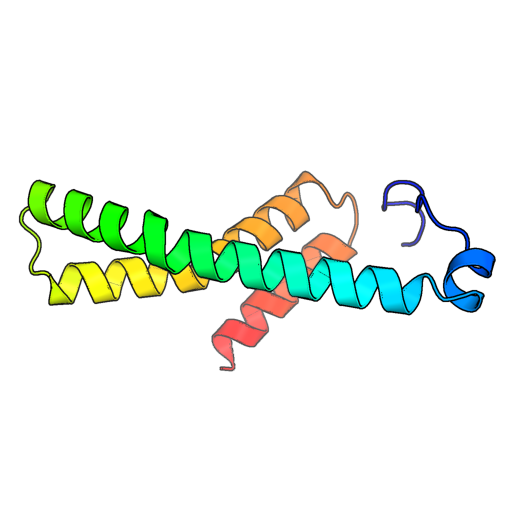 1
ATOM 685 C C . VAL A 1 90 ? 17.989 8.025 1.012 1.00 66.06 90 VAL A C 1
ATOM 687 O O . VAL A 1 90 ? 17.086 8.700 1.500 1.00 66.06 90 VAL A O 1
ATOM 690 N N . GLY A 1 91 ? 18.337 8.139 -0.275 1.00 67.75 91 GLY A N 1
ATOM 691 C CA . GLY A 1 91 ? 17.697 9.084 -1.197 1.00 67.75 91 GLY A CA 1
ATOM 692 C C . GLY A 1 91 ? 16.193 8.848 -1.375 1.00 67.75 91 GLY A C 1
ATOM 693 O O . GLY A 1 91 ? 15.421 9.805 -1.413 1.00 67.75 91 GLY A O 1
ATOM 694 N N . THR A 1 92 ? 15.759 7.586 -1.408 1.00 69.44 92 THR A N 1
ATOM 695 C CA . THR A 1 92 ? 14.334 7.223 -1.516 1.00 69.44 92 THR A CA 1
ATOM 696 C C . THR A 1 92 ? 13.568 7.546 -0.229 1.00 69.44 92 THR A C 1
ATOM 698 O O . THR A 1 92 ? 12.449 8.058 -0.289 1.00 69.44 92 THR A O 1
ATOM 701 N N . ILE A 1 93 ? 14.184 7.318 0.935 1.00 69.31 93 ILE A N 1
ATOM 702 C CA . ILE A 1 93 ? 13.605 7.644 2.249 1.00 69.31 93 ILE A CA 1
ATOM 703 C C . ILE A 1 93 ? 13.440 9.155 2.407 1.00 69.31 93 ILE A C 1
ATOM 705 O O . ILE A 1 93 ? 12.355 9.632 2.732 1.00 69.31 93 ILE A O 1
ATOM 709 N N . VAL A 1 94 ? 14.508 9.914 2.141 1.00 69.62 94 VAL A N 1
ATOM 710 C CA . VAL A 1 94 ? 14.496 11.378 2.247 1.00 69.62 94 VAL A CA 1
ATOM 711 C C . VAL A 1 94 ? 13.517 11.977 1.236 1.00 69.62 94 VAL A C 1
ATOM 713 O O . VAL A 1 94 ? 12.736 12.851 1.598 1.00 69.62 94 VAL A O 1
ATOM 716 N N . GLY A 1 95 ? 13.497 11.478 -0.004 1.00 71.25 95 GLY A N 1
ATOM 717 C CA . GLY A 1 95 ? 12.550 11.917 -1.030 1.00 71.25 95 GLY A CA 1
ATOM 718 C C . GLY A 1 95 ? 11.089 11.670 -0.646 1.00 71.25 95 GLY A C 1
ATOM 719 O O . GLY A 1 95 ? 10.266 12.570 -0.795 1.00 71.25 95 GLY A O 1
ATOM 720 N N . SER A 1 96 ? 10.777 10.494 -0.090 1.00 65.88 96 SER A N 1
ATOM 721 C CA . SER A 1 96 ? 9.419 10.161 0.366 1.00 65.88 96 SER A CA 1
ATOM 722 C C . SER A 1 96 ? 8.993 11.031 1.553 1.00 65.88 96 SER A C 1
ATOM 724 O O . SER A 1 96 ? 7.883 11.553 1.560 1.00 65.88 96 SER A O 1
ATOM 726 N N . ALA A 1 97 ? 9.890 11.270 2.518 1.00 68.00 97 ALA A N 1
ATOM 727 C CA . ALA A 1 97 ? 9.620 12.145 3.660 1.00 68.00 97 ALA A CA 1
ATOM 728 C C . ALA A 1 97 ? 9.373 13.603 3.239 1.00 68.00 97 ALA A C 1
ATOM 730 O O . ALA A 1 97 ? 8.483 14.261 3.769 1.00 68.00 97 ALA A O 1
ATOM 731 N N . VAL A 1 98 ? 10.132 14.109 2.263 1.00 73.00 98 VAL A N 1
ATOM 732 C CA . VAL A 1 98 ? 9.943 15.463 1.724 1.00 73.00 98 VAL A CA 1
ATOM 733 C C . VAL A 1 98 ? 8.632 15.567 0.939 1.00 73.00 98 VAL A C 1
ATOM 735 O O . VAL A 1 98 ? 7.912 16.546 1.107 1.00 73.00 98 VAL A O 1
ATOM 738 N N . PHE A 1 99 ? 8.281 14.558 0.136 1.00 69.06 99 PHE A N 1
ATOM 739 C CA . PHE A 1 99 ? 7.012 14.522 -0.599 1.00 69.06 99 PHE A CA 1
ATOM 740 C C . PHE A 1 99 ? 5.795 14.496 0.337 1.00 69.06 99 PHE A C 1
ATOM 742 O O . PHE A 1 99 ? 4.859 15.258 0.120 1.00 69.06 99 PHE A O 1
ATOM 749 N N . ASN A 1 100 ? 5.847 13.695 1.406 1.00 66.56 100 ASN A N 1
ATOM 750 C CA . ASN A 1 100 ? 4.780 13.594 2.409 1.00 66.56 100 ASN A CA 1
ATOM 751 C C . ASN A 1 100 ? 4.617 14.881 3.254 1.00 66.56 100 ASN A C 1
ATOM 753 O O . ASN A 1 100 ? 3.570 15.121 3.831 1.00 66.56 100 ASN A O 1
ATOM 757 N N . ILE A 1 101 ? 5.641 15.741 3.329 1.00 67.06 101 ILE A N 1
ATOM 758 C CA . ILE A 1 101 ? 5.529 17.071 3.965 1.00 67.06 101 ILE A CA 1
ATOM 759 C C . ILE A 1 101 ? 4.976 18.127 2.988 1.00 67.06 101 ILE A C 1
ATOM 761 O O . ILE A 1 101 ? 4.425 19.141 3.417 1.00 67.06 101 ILE A O 1
ATOM 765 N N . LEU A 1 102 ? 5.170 17.931 1.680 1.00 56.53 102 LEU A N 1
ATOM 766 C CA . LEU A 1 102 ? 4.775 18.874 0.625 1.00 56.53 102 LEU A CA 1
ATOM 767 C C . LEU A 1 102 ? 3.346 18.660 0.103 1.00 56.53 102 LEU A C 1
ATOM 769 O O . LEU A 1 102 ? 2.789 19.599 -0.469 1.00 56.53 102 LEU A O 1
ATOM 773 N N . CYS A 1 103 ? 2.800 17.451 0.245 1.00 53.31 103 CYS A N 1
ATOM 774 C CA . CYS A 1 103 ? 1.442 17.071 -0.156 1.00 53.31 103 CYS A CA 1
ATOM 775 C C . CYS A 1 103 ? 0.505 17.052 1.052 1.00 53.31 103 CYS A C 1
ATOM 777 O O . CYS A 1 103 ? -0.661 17.470 0.875 1.00 53.31 103 CYS A O 1
#

Radius of gyration: 18.61 Å; chains: 1; bounding box: 42×31×50 Å

Organism: Mustela putorius furo (NCBI:txid9669)

pLDDT: mean 71.91, std 11.08, range [43.94, 90.25]

InterPro domains:
  IPR004481 Sodium/potassium/calcium exchanger [PTHR10846] (3-103)
  IPR004837 Sodium/calcium exchanger membrane region [PF01699] (24-102)
  IPR044880 NCX, central ion-binding domain superfamily [G3DSA:1.20.1420.30] (55-103)